Protein AF-I0WT04-F1 (afdb_monomer)

Nearest PDB structures (foldseek):
  7xfg-assembly1_A  TM=2.946E-01  e=5.480E+00  Homo sapiens

Solvent-accessible surface area (backbone atoms only — not comparable to full-atom values): 5171 Å² total; per-residue (Å²): 139,82,89,78,81,81,57,90,86,52,70,70,52,55,58,54,54,49,50,53,48,49,50,35,69,75,53,51,75,82,54,85,66,94,42,72,70,55,48,50,51,52,52,50,53,49,50,53,62,45,63,77,65,67,76,79,81,81,86,79,80,49,71,67,61,51,51,52,50,51,53,54,53,50,58,55,50,66,74,78,107

Radius of gyration: 18.28 Å; Cα contacts (8 Å, |Δi|>4): 18; chains: 1; bounding box: 39×35×44 Å

Mean predicted aligned error: 6.16 Å

Foldseek 3Di:
DDDDDQDPLNVVVVQVVVVVVCLCVPQNVPDDAPDPVSSVVSSVVVVVVCVVPPDDDDDDQDPVNSVVVVVVVVVVVVVVD

Organism: NCBI:txid1165867

pLDDT: mean 89.37, std 7.05, range [67.38, 98.38]

Secondary structure (DSSP, 8-state):
-------TT-TTHHHHHHHHHHHIIIIITT---SSHHHHHHHHHHHHHHHHHS--PPP----HHHHHHHHHHHHHHHHTT-

Structure (mmCIF, N/CA/C/O backbone):
data_AF-I0WT04-F1
#
_entry.id   AF-I0WT04-F1
#
loop_
_atom_site.group_PDB
_atom_site.id
_atom_site.type_symbol
_atom_site.label_atom_id
_atom_site.label_alt_id
_atom_site.label_comp_id
_atom_site.label_asym_id
_atom_site.label_entity_id
_atom_site.label_seq_id
_atom_site.pdbx_PDB_ins_code
_atom_site.Cartn_x
_atom_site.Cartn_y
_atom_site.Cartn_z
_atom_site.occupancy
_atom_site.B_iso_or_equiv
_atom_site.auth_seq_id
_atom_site.auth_comp_id
_atom_site.auth_asym_id
_atom_site.auth_atom_id
_atom_site.pdbx_PDB_model_num
ATOM 1 N N . PHE A 1 1 ? 19.587 7.387 9.588 1.00 76.81 1 PHE A N 1
ATOM 2 C CA . PHE A 1 1 ? 18.411 7.280 8.701 1.00 76.81 1 PHE A CA 1
ATOM 3 C C . PHE A 1 1 ? 18.772 7.938 7.378 1.00 76.81 1 PHE A C 1
ATOM 5 O O . PHE A 1 1 ? 19.177 9.093 7.405 1.00 76.81 1 PHE A O 1
ATOM 12 N N . HIS A 1 2 ? 18.717 7.210 6.260 1.00 77.81 2 HIS A N 1
ATOM 13 C CA . HIS A 1 2 ? 18.974 7.753 4.922 1.00 77.81 2 HIS A CA 1
ATOM 14 C C . HIS A 1 2 ? 17.667 7.731 4.134 1.00 77.81 2 HIS A C 1
ATOM 16 O O . HIS A 1 2 ? 17.072 6.670 3.957 1.00 77.81 2 HIS A O 1
ATOM 22 N N . LEU A 1 3 ? 17.203 8.902 3.699 1.00 82.62 3 LEU A N 1
ATOM 23 C CA . LEU A 1 3 ? 16.007 9.007 2.874 1.00 82.62 3 LEU A CA 1
ATOM 24 C C . LEU A 1 3 ? 16.371 8.644 1.431 1.00 82.62 3 LEU A C 1
ATOM 26 O O . LEU A 1 3 ? 17.154 9.345 0.791 1.00 82.62 3 LEU A O 1
ATOM 30 N N . HIS A 1 4 ? 15.801 7.558 0.918 1.00 78.25 4 HIS A N 1
ATOM 31 C CA . HIS A 1 4 ? 15.899 7.211 -0.496 1.00 78.25 4 HIS A CA 1
ATOM 32 C C . HIS A 1 4 ? 14.713 7.825 -1.238 1.00 78.25 4 HIS A C 1
ATOM 34 O O . HIS A 1 4 ? 13.561 7.536 -0.920 1.00 78.25 4 HIS A O 1
ATOM 40 N N . PHE A 1 5 ? 14.991 8.679 -2.222 1.00 75.56 5 PHE A N 1
ATOM 41 C CA . PHE A 1 5 ? 13.954 9.201 -3.106 1.00 75.56 5 PHE A CA 1
ATOM 42 C C . PHE A 1 5 ? 13.495 8.110 -4.065 1.00 75.56 5 PHE A C 1
ATOM 44 O O . PHE A 1 5 ? 14.317 7.438 -4.689 1.00 75.56 5 PHE A O 1
ATOM 51 N N . THR A 1 6 ? 12.182 7.955 -4.203 1.00 76.75 6 THR A N 1
ATOM 52 C CA . THR A 1 6 ? 11.584 7.038 -5.170 1.00 76.75 6 THR A CA 1
ATOM 53 C C . THR A 1 6 ? 11.832 7.584 -6.578 1.00 76.75 6 THR A C 1
ATOM 55 O O . THR A 1 6 ? 11.321 8.660 -6.898 1.00 76.75 6 THR A O 1
ATOM 58 N N . PRO A 1 7 ? 12.617 6.906 -7.433 1.00 73.81 7 PRO A N 1
ATOM 59 C CA . PRO A 1 7 ? 12.865 7.404 -8.777 1.00 73.81 7 PRO A CA 1
ATOM 60 C C . PRO A 1 7 ? 11.578 7.393 -9.609 1.00 73.81 7 PRO A C 1
ATOM 62 O O . PRO A 1 7 ? 10.718 6.517 -9.449 1.00 73.81 7 PRO A O 1
ATOM 65 N N . THR A 1 8 ? 11.464 8.339 -10.539 1.00 71.31 8 THR A N 1
ATOM 66 C CA . THR A 1 8 ? 10.391 8.355 -11.539 1.00 71.31 8 THR A CA 1
ATOM 67 C C . THR A 1 8 ? 10.396 7.038 -12.318 1.00 71.31 8 THR A C 1
ATOM 69 O O . THR A 1 8 ? 11.446 6.587 -12.771 1.00 71.31 8 THR A O 1
ATOM 72 N N . SER A 1 9 ? 9.222 6.425 -12.503 1.00 72.06 9 SER A 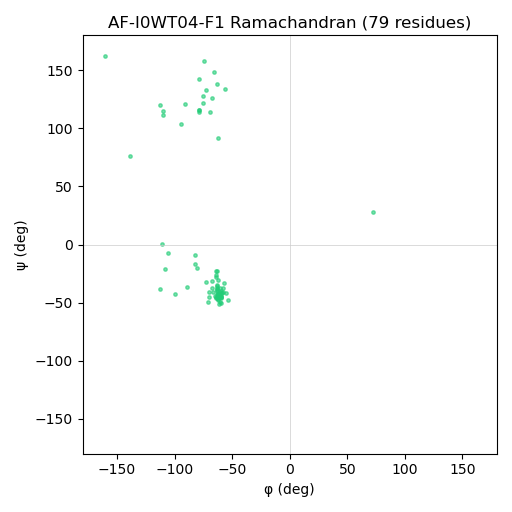N 1
ATOM 73 C CA . SER A 1 9 ? 9.054 5.085 -13.106 1.00 72.06 9 SER A CA 1
ATOM 74 C C . SER A 1 9 ? 9.494 3.899 -12.229 1.00 72.06 9 SER A C 1
ATOM 76 O O . SER A 1 9 ? 9.851 2.837 -12.745 1.00 72.06 9 SER A O 1
ATOM 78 N N . SER A 1 10 ? 9.428 4.046 -10.903 1.00 79.81 10 SER A N 1
ATOM 79 C CA . SER A 1 10 ? 9.623 2.957 -9.935 1.00 79.81 10 SER A CA 1
ATOM 80 C C . SER A 1 10 ? 8.580 1.851 -10.082 1.00 79.81 10 SER A C 1
ATOM 82 O O . SER A 1 10 ? 7.523 1.872 -9.461 1.00 79.81 10 SER A O 1
ATOM 84 N N . SER A 1 11 ? 8.895 0.843 -10.888 1.00 79.00 11 SER A N 1
ATOM 85 C CA . SER A 1 11 ? 7.982 -0.265 -11.175 1.00 79.00 11 SER A CA 1
ATOM 86 C C . SER A 1 11 ? 7.638 -1.116 -9.942 1.00 79.00 11 SER A C 1
ATOM 88 O O . SER A 1 11 ? 6.572 -1.725 -9.927 1.00 79.00 11 SER A O 1
ATOM 90 N N . TRP A 1 12 ? 8.478 -1.117 -8.898 1.00 80.56 12 TRP A N 1
ATOM 91 C CA . TRP A 1 12 ? 8.204 -1.774 -7.611 1.00 80.56 12 TRP A CA 1
ATOM 92 C C . TRP A 1 12 ? 7.010 -1.158 -6.866 1.00 80.56 12 TRP A C 1
ATOM 94 O O . TRP A 1 12 ? 6.298 -1.871 -6.158 1.00 80.56 12 TRP A O 1
ATOM 104 N N . LEU A 1 13 ? 6.735 0.135 -7.084 1.00 87.25 13 LEU A N 1
ATOM 105 C CA . LEU A 1 13 ? 5.604 0.830 -6.471 1.00 87.25 13 LEU A CA 1
ATOM 106 C C . LEU A 1 13 ? 4.263 0.243 -6.931 1.00 87.25 13 LEU A C 1
ATOM 108 O O . LEU A 1 13 ? 3.311 0.235 -6.160 1.00 87.25 13 LEU A O 1
ATOM 112 N N . ASN A 1 14 ? 4.212 -0.371 -8.120 1.00 85.38 14 ASN A N 1
ATOM 113 C CA . ASN A 1 14 ? 3.019 -1.071 -8.603 1.00 85.38 14 ASN A CA 1
ATOM 114 C C . ASN A 1 14 ? 2.558 -2.181 -7.638 1.00 85.38 14 ASN A C 1
ATOM 116 O O . ASN A 1 14 ? 1.361 -2.445 -7.533 1.00 85.38 14 ASN A O 1
ATOM 120 N N . LEU A 1 15 ? 3.486 -2.852 -6.940 1.00 88.06 15 LEU A N 1
ATOM 121 C CA . LEU A 1 15 ? 3.133 -3.874 -5.947 1.00 88.06 15 LEU A CA 1
ATOM 122 C C . LEU A 1 15 ? 2.485 -3.244 -4.710 1.00 88.06 15 LEU A C 1
ATOM 124 O O . LEU A 1 15 ? 1.485 -3.753 -4.210 1.00 88.06 15 LEU A O 1
ATOM 128 N N . VAL A 1 16 ? 3.016 -2.107 -4.262 1.00 89.56 16 VAL A N 1
ATOM 129 C CA . VAL A 1 16 ? 2.457 -1.329 -3.148 1.00 89.56 16 VAL A CA 1
ATOM 130 C C . VAL A 1 16 ? 1.066 -0.802 -3.509 1.00 89.56 16 VAL A C 1
ATOM 132 O O . VAL A 1 16 ? 0.123 -0.951 -2.737 1.00 89.56 16 VAL A O 1
ATOM 135 N N . GLU A 1 17 ? 0.899 -0.258 -4.715 1.00 91.19 17 GLU A N 1
ATOM 136 C CA . GLU A 1 17 ? -0.398 0.192 -5.232 1.00 91.19 17 GLU A CA 1
ATOM 137 C C . GLU A 1 17 ? -1.419 -0.950 -5.301 1.00 91.19 17 GLU A C 1
ATOM 139 O O . GLU A 1 17 ? -2.590 -0.771 -4.956 1.00 91.19 17 GLU A O 1
ATOM 144 N N . ARG A 1 18 ? -0.985 -2.148 -5.717 1.00 91.94 18 ARG A N 1
ATOM 145 C CA . ARG A 1 18 ? -1.836 -3.342 -5.723 1.00 91.94 18 ARG A CA 1
ATOM 146 C C . ARG A 1 18 ? -2.265 -3.731 -4.310 1.00 91.94 18 ARG A C 1
ATOM 148 O O . ARG A 1 18 ? -3.433 -4.051 -4.119 1.00 91.94 18 ARG A O 1
ATOM 155 N N . TRP A 1 19 ? -1.373 -3.634 -3.330 1.00 93.06 19 TRP A N 1
ATOM 156 C CA . TRP A 1 19 ? -1.720 -3.882 -1.933 1.00 93.06 19 TRP A CA 1
ATOM 157 C C . TRP A 1 19 ? -2.775 -2.900 -1.406 1.00 93.06 19 TRP A C 1
ATOM 159 O O . TRP A 1 19 ? -3.780 -3.330 -0.839 1.00 93.06 19 TRP A O 1
ATOM 169 N N . PHE A 1 20 ? -2.629 -1.600 -1.682 1.00 94.56 20 PHE A N 1
ATOM 170 C CA . PHE A 1 20 ? -3.638 -0.603 -1.300 1.00 94.56 20 PHE A CA 1
ATOM 171 C C . PHE A 1 20 ? -4.986 -0.823 -1.989 1.00 94.56 20 PHE A C 1
ATOM 173 O O . PHE A 1 20 ? -6.037 -0.593 -1.384 1.00 94.56 20 PHE A O 1
ATOM 180 N N . ARG A 1 21 ? -4.982 -1.298 -3.240 1.00 94.88 21 ARG A N 1
ATOM 181 C CA . ARG A 1 21 ? -6.209 -1.708 -3.930 1.00 94.88 21 ARG A CA 1
ATOM 182 C C . ARG A 1 21 ? -6.905 -2.845 -3.190 1.00 94.88 21 ARG A C 1
ATOM 184 O O . ARG A 1 21 ? -8.112 -2.765 -2.996 1.00 94.88 21 ARG A O 1
ATOM 191 N N . GLU A 1 22 ? -6.170 -3.865 -2.753 1.00 94.25 22 GLU A N 1
ATOM 192 C CA . GLU A 1 22 ? -6.765 -4.981 -2.012 1.00 94.25 22 GLU A CA 1
ATOM 193 C C . GLU A 1 22 ? -7.354 -4.547 -0.669 1.00 94.25 22 GLU A C 1
ATOM 195 O O . GLU A 1 22 ? -8.500 -4.896 -0.393 1.00 94.25 22 GLU A O 1
ATOM 200 N N . LEU A 1 23 ? -6.629 -3.739 0.114 1.00 95.38 23 LEU A N 1
ATOM 201 C CA . LEU A 1 23 ? -7.159 -3.127 1.339 1.00 95.38 23 LEU A CA 1
ATOM 202 C C . LEU A 1 23 ? -8.457 -2.366 1.041 1.00 95.38 23 LEU A C 1
ATOM 204 O O . LEU A 1 23 ? -9.471 -2.542 1.717 1.00 95.38 23 LEU A O 1
ATOM 208 N N . THR A 1 24 ? -8.441 -1.550 -0.015 1.00 96.38 24 THR A N 1
ATOM 209 C CA . THR A 1 24 ? -9.607 -0.760 -0.407 1.00 96.38 24 THR A CA 1
ATOM 210 C C . THR A 1 24 ? -10.786 -1.657 -0.757 1.00 96.38 24 THR A C 1
ATOM 212 O O . THR A 1 24 ? -11.874 -1.465 -0.231 1.00 96.38 24 THR A O 1
ATOM 215 N N . ASP A 1 25 ? -10.600 -2.643 -1.626 1.00 95.56 25 ASP A N 1
ATOM 216 C CA . ASP A 1 25 ? -11.702 -3.456 -2.136 1.00 95.56 25 ASP A CA 1
ATOM 217 C C . ASP A 1 25 ? -12.251 -4.436 -1.089 1.00 95.56 25 ASP A C 1
ATOM 219 O O . ASP A 1 25 ? -13.454 -4.711 -1.092 1.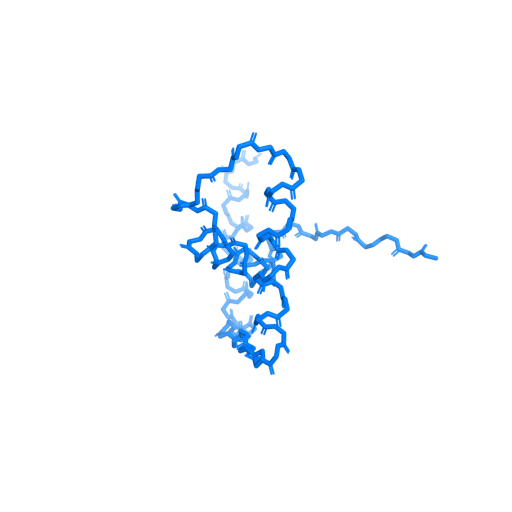00 95.56 25 ASP A O 1
ATOM 223 N N . LYS A 1 26 ? -11.398 -4.941 -0.188 1.00 92.50 26 LYS A N 1
ATOM 224 C CA . LYS A 1 26 ? -11.768 -5.944 0.821 1.00 92.50 26 LYS A CA 1
ATOM 225 C C . LYS A 1 26 ? -12.275 -5.338 2.128 1.00 92.50 26 LYS A C 1
ATOM 227 O O . LYS A 1 26 ? -13.189 -5.910 2.708 1.00 92.50 26 LYS A O 1
ATOM 232 N N . ALA A 1 27 ? -11.719 -4.210 2.575 1.00 94.06 27 ALA A N 1
ATOM 233 C CA . ALA A 1 27 ? -12.052 -3.623 3.875 1.00 94.06 27 ALA A CA 1
ATOM 234 C C . ALA A 1 27 ? -12.788 -2.279 3.770 1.00 94.06 27 ALA A C 1
ATOM 236 O O . ALA A 1 27 ? -13.708 -2.022 4.540 1.00 94.06 27 ALA A O 1
ATOM 237 N N . LEU A 1 28 ? -12.426 -1.413 2.814 1.00 95.88 28 LEU A N 1
ATOM 238 C CA . LEU A 1 28 ? -12.855 -0.005 2.858 1.00 95.88 28 LEU A CA 1
ATOM 239 C C . LEU A 1 28 ? -14.052 0.324 1.959 1.00 95.88 28 LEU A C 1
ATOM 241 O O . LEU A 1 28 ? -14.962 1.033 2.374 1.00 95.88 28 LEU A O 1
ATOM 245 N N . ARG A 1 29 ? -14.092 -0.191 0.726 1.00 95.38 29 ARG A N 1
ATOM 246 C CA . ARG A 1 29 ? -15.047 0.212 -0.324 1.00 95.38 29 ARG A CA 1
ATOM 247 C C . ARG A 1 29 ? -16.502 -0.075 0.043 1.00 95.38 29 ARG A C 1
ATOM 249 O O . ARG A 1 29 ? -17.394 0.618 -0.435 1.00 95.38 29 ARG A O 1
ATOM 256 N N . ARG A 1 30 ? -16.743 -1.122 0.833 1.00 90.25 30 ARG A N 1
ATOM 257 C CA . ARG A 1 30 ? -18.083 -1.553 1.265 1.00 90.25 30 ARG A CA 1
ATOM 258 C C . ARG A 1 30 ? -18.332 -1.320 2.758 1.00 90.25 30 ARG A C 1
ATOM 260 O O . ARG A 1 30 ? -19.406 -1.664 3.239 1.00 90.25 30 ARG A O 1
ATOM 267 N N . GLY A 1 31 ? -17.354 -0.769 3.476 1.00 90.44 31 GLY A N 1
ATOM 268 C CA . GLY A 1 31 ? -17.472 -0.493 4.902 1.00 90.44 31 GLY A CA 1
ATOM 269 C C . GLY A 1 31 ? -18.283 0.773 5.166 1.00 90.44 31 GLY A C 1
ATOM 270 O O . GLY A 1 31 ? -18.184 1.756 4.431 1.00 90.44 31 GLY A O 1
ATOM 271 N N . VAL A 1 32 ? -19.085 0.752 6.230 1.00 94.12 32 VAL A N 1
ATOM 272 C CA . VAL A 1 32 ? -19.760 1.939 6.767 1.00 94.12 32 VAL A CA 1
ATOM 273 C C . VAL A 1 32 ? -19.112 2.264 8.105 1.00 94.12 32 VAL A C 1
ATOM 275 O O . VAL A 1 32 ? -19.257 1.520 9.072 1.00 94.12 32 VAL A O 1
ATOM 278 N N . PHE A 1 33 ? -18.391 3.382 8.159 1.00 96.69 33 PHE A N 1
ATOM 279 C CA . PHE A 1 33 ? -17.617 3.775 9.333 1.00 96.69 33 PHE A CA 1
ATOM 280 C C . PHE A 1 33 ? -18.256 4.989 10.003 1.00 96.69 33 PHE A C 1
ATOM 282 O O . PHE A 1 33 ? -18.316 6.076 9.436 1.00 96.69 33 PHE A O 1
ATOM 289 N N . HIS A 1 34 ? -18.737 4.803 11.228 1.00 96.62 34 HIS A N 1
ATOM 290 C CA . HIS A 1 34 ? -19.400 5.854 12.008 1.00 96.62 34 HIS A CA 1
ATOM 291 C C . HIS A 1 34 ? -18.428 6.791 12.741 1.00 96.62 34 HIS A C 1
ATOM 293 O O . HIS A 1 34 ? -18.852 7.792 13.313 1.00 96.62 34 HIS A O 1
ATOM 299 N N . SER A 1 35 ? -17.133 6.467 12.758 1.00 97.81 35 SER A N 1
ATOM 300 C CA . SER A 1 35 ? -16.100 7.268 13.411 1.00 97.81 35 SER A CA 1
ATOM 301 C C . SER A 1 35 ? -14.709 6.922 12.872 1.00 97.81 35 SER A C 1
ATOM 303 O O . SER A 1 35 ? -14.501 5.858 12.285 1.00 97.81 35 SER A O 1
ATOM 305 N N . VAL A 1 36 ? -13.740 7.814 13.099 1.00 97.81 36 VAL A N 1
ATOM 306 C CA . VAL A 1 36 ? -12.329 7.559 12.760 1.00 97.81 36 VAL A CA 1
ATOM 307 C C . VAL A 1 36 ? -11.767 6.346 13.519 1.00 97.81 36 VAL A C 1
ATOM 309 O O . VAL A 1 36 ? -11.155 5.506 12.866 1.00 97.81 36 VAL A O 1
ATOM 312 N N . PRO A 1 37 ? -12.009 6.166 14.837 1.00 98.38 37 PRO A N 1
ATOM 313 C CA . PRO A 1 37 ? -11.586 4.950 15.534 1.00 98.38 37 PRO A CA 1
ATOM 314 C C . PRO A 1 37 ? -12.152 3.660 14.933 1.00 98.38 37 PRO A C 1
ATOM 316 O O . PRO A 1 37 ? -11.434 2.671 14.853 1.00 98.38 37 PRO A O 1
ATOM 319 N N . HIS A 1 38 ? -13.407 3.669 14.468 1.00 97.25 38 HIS A N 1
ATOM 320 C CA . HIS A 1 38 ? -13.990 2.501 13.804 1.00 97.25 38 HIS A CA 1
ATOM 321 C C . HIS A 1 38 ? -13.258 2.187 12.490 1.00 97.25 38 HIS A C 1
ATOM 323 O O . HIS A 1 38 ? -12.903 1.039 12.252 1.00 97.25 38 HIS A O 1
ATOM 329 N N . LEU A 1 39 ? -12.957 3.200 11.672 1.00 97.25 39 LEU A N 1
ATOM 330 C CA . LEU A 1 39 ? -12.156 3.011 10.458 1.00 97.25 39 LEU A CA 1
ATOM 331 C C . LEU A 1 39 ? -10.761 2.441 10.764 1.00 97.25 39 LEU A C 1
ATOM 333 O O . LEU A 1 39 ? -10.311 1.537 10.064 1.00 97.25 39 LEU A O 1
ATOM 337 N N . ILE A 1 40 ? -10.084 2.959 11.795 1.00 98.00 40 ILE A N 1
ATOM 338 C CA . ILE A 1 40 ? -8.762 2.468 12.214 1.00 98.00 40 ILE A CA 1
ATOM 339 C C . ILE A 1 40 ? -8.846 0.990 12.600 1.00 98.00 40 ILE A C 1
ATOM 341 O O . ILE A 1 40 ? -8.101 0.191 12.043 1.00 98.00 40 ILE A O 1
ATOM 345 N N . ALA A 1 41 ? -9.803 0.621 13.456 1.00 96.94 41 ALA A N 1
ATOM 346 C CA . ALA A 1 41 ? -9.987 -0.760 13.891 1.00 96.94 41 ALA A CA 1
ATOM 347 C C . ALA A 1 41 ? -10.235 -1.717 12.711 1.00 96.94 41 ALA A C 1
ATOM 349 O O . ALA A 1 41 ? -9.656 -2.795 12.661 1.00 96.94 41 ALA A O 1
ATOM 350 N N . SER A 1 42 ? -11.034 -1.313 11.716 1.00 96.31 42 SER A N 1
ATOM 351 C CA . SER A 1 42 ? -11.256 -2.134 10.516 1.00 96.31 42 SER A CA 1
ATOM 352 C C . SER A 1 42 ? -10.011 -2.281 9.634 1.00 96.31 42 SER A C 1
ATOM 354 O O . SER A 1 42 ? -9.845 -3.305 8.973 1.00 96.31 42 SER A O 1
ATOM 356 N N . ILE A 1 43 ? -9.134 -1.271 9.592 1.00 97.31 43 ILE A N 1
ATOM 357 C CA . ILE A 1 43 ? -7.841 -1.381 8.901 1.00 97.31 43 ILE A CA 1
ATOM 358 C C . ILE A 1 43 ? -6.919 -2.332 9.668 1.00 97.31 43 ILE A C 1
ATOM 360 O O . ILE A 1 43 ? -6.300 -3.185 9.041 1.00 97.31 43 ILE A O 1
ATOM 364 N N . GLU A 1 44 ? -6.839 -2.212 10.993 1.00 97.69 44 GLU A N 1
ATOM 365 C CA . GLU A 1 44 ? -6.034 -3.094 11.850 1.00 97.69 44 GLU A CA 1
ATOM 366 C C . GLU A 1 44 ? -6.484 -4.556 11.733 1.00 97.69 44 GLU A C 1
ATOM 368 O O . GLU A 1 44 ? -5.659 -5.424 11.466 1.00 97.69 44 GLU A O 1
ATOM 373 N N . GLU A 1 45 ? -7.790 -4.822 11.784 1.00 96.12 45 GLU A N 1
ATOM 374 C CA . GLU A 1 45 ? -8.350 -6.165 11.588 1.00 96.12 45 GLU A CA 1
ATOM 375 C C . GLU A 1 45 ? -7.992 -6.744 10.209 1.00 96.12 45 GLU A C 1
ATOM 377 O O . GLU A 1 45 ? -7.606 -7.909 10.089 1.00 96.12 45 GLU A O 1
ATOM 382 N N . TYR A 1 46 ? -8.060 -5.923 9.153 1.00 95.31 46 TYR A N 1
ATOM 383 C CA . TYR A 1 46 ? -7.608 -6.341 7.827 1.00 95.31 46 TYR A CA 1
ATOM 384 C C . TYR A 1 46 ? -6.111 -6.671 7.809 1.00 95.31 46 TYR A C 1
ATOM 386 O O . TYR A 1 46 ? -5.714 -7.647 7.171 1.00 95.31 46 TYR A O 1
ATOM 394 N N . LEU A 1 47 ? -5.277 -5.861 8.471 1.00 95.88 47 LEU A N 1
ATOM 395 C CA . LEU A 1 47 ? -3.835 -6.090 8.551 1.00 95.88 47 LEU A CA 1
ATOM 396 C C . LEU A 1 47 ? -3.524 -7.402 9.268 1.00 95.88 47 LEU A C 1
ATOM 398 O O . LEU A 1 47 ? -2.739 -8.189 8.742 1.00 95.88 47 LEU A O 1
ATOM 402 N N . ASP A 1 48 ? -4.155 -7.655 10.410 1.00 96.69 48 ASP A N 1
ATOM 403 C CA . ASP A 1 48 ? -3.958 -8.876 11.191 1.00 96.69 48 ASP A CA 1
ATOM 4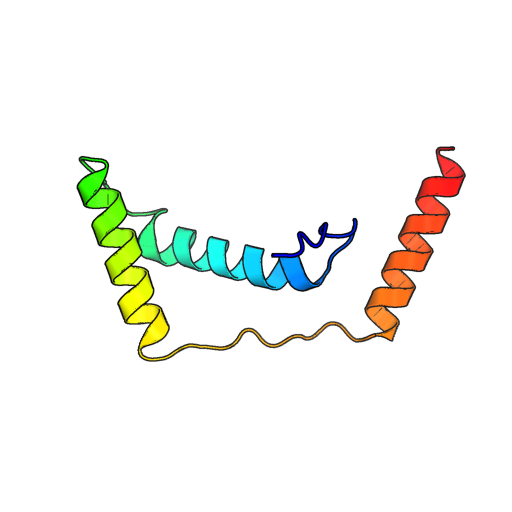04 C C . ASP A 1 48 ? -4.339 -10.114 10.372 1.00 96.69 48 ASP A C 1
ATOM 406 O O . ASP A 1 48 ? -3.522 -11.021 10.196 1.00 96.69 48 ASP A O 1
ATOM 410 N N . ALA A 1 49 ? -5.526 -10.106 9.757 1.00 94.31 49 ALA A N 1
ATOM 411 C CA . ALA A 1 49 ? -5.986 -11.201 8.905 1.00 94.31 49 ALA A CA 1
ATOM 412 C C . ALA A 1 49 ? -5.105 -11.399 7.656 1.00 94.31 49 ALA A C 1
ATOM 414 O O . ALA A 1 49 ? -4.844 -12.527 7.234 1.00 94.31 49 ALA A O 1
ATOM 415 N N . HIS A 1 50 ? -4.628 -10.313 7.039 1.00 93.00 50 HIS A N 1
ATOM 416 C CA . HIS A 1 50 ? -3.727 -10.389 5.888 1.00 93.00 50 HIS A CA 1
ATOM 417 C C . HIS A 1 50 ? -2.352 -10.954 6.272 1.00 93.00 50 HIS A C 1
ATOM 419 O O . HIS A 1 50 ? -1.760 -11.706 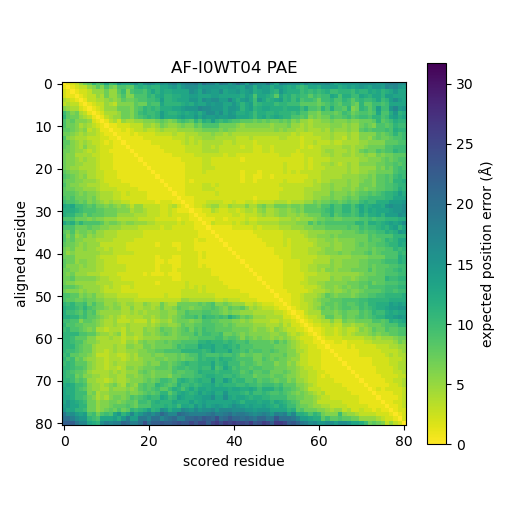5.496 1.00 93.00 50 HIS A O 1
ATOM 425 N N . ASN A 1 51 ? -1.847 -10.604 7.456 1.00 93.19 51 ASN A N 1
ATOM 426 C CA . ASN A 1 51 ? -0.532 -11.014 7.943 1.00 93.19 51 ASN A CA 1
ATOM 427 C C . ASN A 1 51 ? -0.509 -12.435 8.523 1.00 93.19 51 ASN A C 1
ATOM 429 O O . ASN A 1 51 ? 0.566 -13.029 8.573 1.00 93.19 51 ASN A O 1
ATOM 433 N N . GLU A 1 52 ? -1.651 -13.002 8.921 1.00 95.94 52 GLU A N 1
ATOM 434 C CA . GLU A 1 52 ? -1.749 -14.401 9.368 1.00 95.94 52 GLU A CA 1
ATOM 435 C C . GLU A 1 52 ? -1.385 -15.391 8.246 1.00 95.94 52 GLU A C 1
ATOM 437 O O . GLU A 1 52 ? -0.722 -16.403 8.475 1.00 95.94 52 GLU A O 1
ATOM 442 N N . SER A 1 53 ? -1.767 -15.082 7.003 1.00 90.69 53 SER A N 1
ATOM 443 C CA . SER A 1 53 ? -1.406 -15.870 5.819 1.00 90.69 53 SER A CA 1
ATOM 444 C C . SER A 1 53 ? -1.049 -14.946 4.651 1.00 90.69 53 SER A C 1
ATOM 446 O O . SER A 1 53 ? -1.853 -14.749 3.727 1.00 90.69 53 SER A O 1
ATOM 448 N N . PRO A 1 54 ? 0.158 -14.350 4.675 1.00 87.62 54 PRO A N 1
ATOM 449 C CA . PRO A 1 54 ? 0.534 -13.348 3.699 1.00 87.62 54 PRO A CA 1
ATOM 450 C C . PRO A 1 54 ? 0.651 -14.002 2.326 1.00 87.62 54 PRO A C 1
ATOM 452 O O . PRO A 1 54 ? 1.380 -14.977 2.132 1.00 87.62 54 PRO A O 1
ATOM 455 N N . ARG A 1 55 ? -0.063 -13.445 1.347 1.00 86.38 55 ARG A N 1
ATOM 456 C CA . ARG A 1 55 ? 0.086 -13.834 -0.056 1.00 86.38 55 ARG A CA 1
ATOM 457 C C . ARG A 1 55 ? 1.078 -12.884 -0.715 1.00 86.38 55 ARG A C 1
ATOM 459 O O . ARG A 1 55 ? 0.707 -11.740 -0.983 1.00 86.38 55 ARG A O 1
ATOM 466 N N . PRO A 1 56 ? 2.327 -13.312 -0.962 1.00 85.44 56 PRO A N 1
ATOM 467 C CA . PRO A 1 56 ? 3.306 -12.440 -1.586 1.00 85.44 56 PRO A CA 1
ATOM 468 C C . PRO A 1 56 ? 2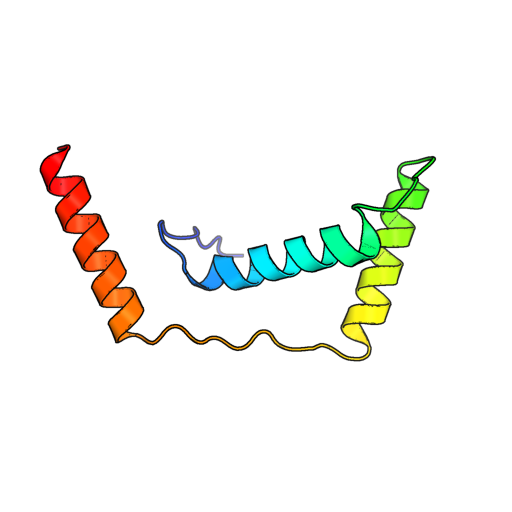.843 -12.070 -2.995 1.00 85.44 56 PRO A C 1
ATOM 470 O O . PRO A 1 56 ? 2.354 -12.913 -3.750 1.00 85.44 56 PRO A O 1
ATOM 473 N N . TYR A 1 57 ? 3.008 -10.802 -3.364 1.00 86.50 57 TYR A N 1
ATOM 474 C CA . TYR A 1 57 ? 2.815 -10.407 -4.750 1.00 86.50 57 TYR A CA 1
ATOM 475 C C . TYR A 1 57 ? 4.009 -10.859 -5.575 1.00 86.50 57 TYR A C 1
ATOM 477 O O . TYR A 1 57 ? 5.143 -10.451 -5.327 1.00 86.50 57 TYR A O 1
ATOM 485 N N . GLU A 1 58 ? 3.738 -11.670 -6.589 1.00 84.31 58 GLU A N 1
ATOM 486 C CA . GLU A 1 58 ? 4.770 -12.097 -7.517 1.00 84.31 58 GLU A CA 1
ATOM 487 C C . GLU A 1 58 ? 5.136 -10.971 -8.481 1.00 84.31 58 GLU A C 1
ATOM 489 O O . GLU A 1 58 ? 4.294 -10.365 -9.154 1.00 84.31 58 GLU A O 1
ATOM 494 N N . TRP A 1 59 ? 6.434 -10.702 -8.546 1.00 84.44 59 TRP A N 1
ATOM 495 C CA . TRP A 1 59 ? 7.013 -9.786 -9.505 1.00 84.44 59 TRP A CA 1
ATOM 496 C C . TRP A 1 59 ? 7.145 -10.464 -10.868 1.00 84.44 59 TRP A C 1
ATOM 498 O O . TRP A 1 59 ? 7.933 -11.391 -11.033 1.00 84.44 59 TRP A O 1
ATOM 508 N N . THR A 1 60 ? 6.401 -9.981 -11.862 1.00 85.25 60 THR A N 1
ATOM 509 C CA . THR A 1 60 ?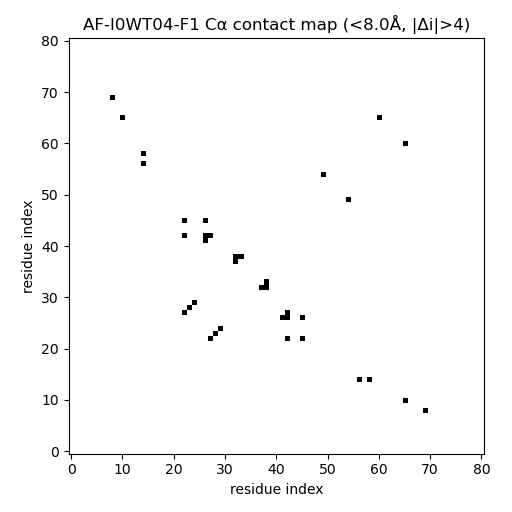 6.385 -10.573 -13.213 1.00 85.25 60 THR A CA 1
ATOM 510 C C . THR A 1 60 ? 7.139 -9.748 -14.255 1.00 85.25 60 THR A C 1
ATOM 512 O O . THR A 1 60 ? 7.309 -10.188 -15.391 1.00 85.25 60 THR A O 1
ATOM 515 N N . ALA A 1 61 ? 7.593 -8.540 -13.909 1.00 85.81 61 ALA A N 1
ATOM 516 C CA . ALA A 1 61 ? 8.289 -7.672 -14.851 1.00 85.81 61 ALA A CA 1
ATOM 517 C C . ALA A 1 61 ? 9.751 -8.108 -15.019 1.00 85.81 61 ALA A C 1
ATOM 519 O O . ALA A 1 61 ? 10.556 -8.008 -14.098 1.00 85.81 61 ALA A O 1
ATOM 520 N N . THR A 1 62 ? 10.134 -8.546 -16.215 1.00 89.00 62 THR A N 1
ATOM 521 C CA . THR A 1 62 ? 11.541 -8.876 -16.481 1.00 89.00 62 THR A CA 1
ATOM 522 C C . THR A 1 62 ? 12.387 -7.609 -16.613 1.00 89.00 62 THR A C 1
ATOM 524 O O . THR A 1 62 ? 11.862 -6.538 -16.948 1.00 89.00 62 THR A O 1
ATOM 527 N N . ALA A 1 63 ? 13.699 -7.723 -16.398 1.00 87.00 63 ALA A N 1
ATOM 528 C CA . ALA A 1 63 ? 14.635 -6.612 -16.571 1.00 87.00 63 ALA A CA 1
ATOM 529 C C . ALA A 1 63 ? 14.536 -5.999 -17.979 1.00 87.00 63 ALA A C 1
ATOM 531 O O . ALA A 1 63 ? 14.471 -4.779 -18.129 1.00 87.00 63 ALA A O 1
ATOM 532 N N . GLU A 1 64 ? 14.413 -6.835 -19.008 1.00 91.56 64 GLU A N 1
ATOM 533 C CA . GLU A 1 64 ? 14.274 -6.430 -20.409 1.00 91.56 64 GLU A CA 1
ATOM 534 C C . GLU A 1 64 ? 12.997 -5.613 -20.617 1.00 91.56 64 GLU A C 1
ATOM 536 O O . GLU A 1 64 ? 13.018 -4.567 -21.267 1.00 91.56 64 GLU A O 1
ATOM 541 N N . SER A 1 65 ? 11.883 -6.044 -20.014 1.00 89.00 65 SER A N 1
ATOM 542 C CA . SER A 1 65 ? 10.607 -5.327 -20.100 1.00 89.00 65 SER A CA 1
ATOM 543 C C . SER A 1 65 ? 10.678 -3.935 -19.458 1.00 89.00 65 SER A C 1
ATOM 545 O O . SER A 1 65 ? 10.074 -2.980 -19.963 1.00 89.00 65 SER A O 1
ATOM 547 N N . ILE A 1 66 ? 11.445 -3.805 -18.371 1.00 86.31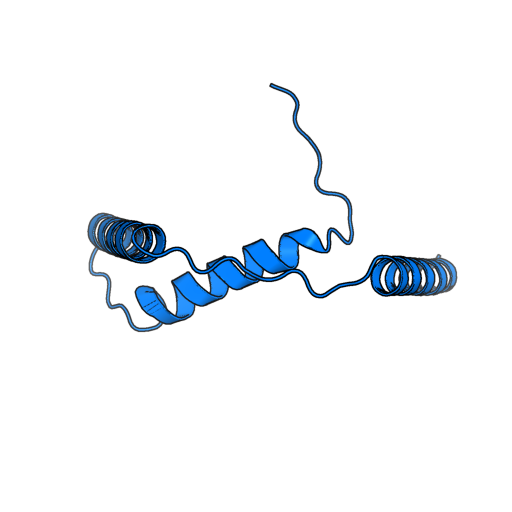 66 ILE A N 1
ATOM 548 C CA . ILE A 1 66 ? 11.666 -2.548 -17.650 1.00 86.31 66 ILE A CA 1
ATOM 549 C C . ILE A 1 66 ? 12.545 -1.625 -18.489 1.00 86.31 66 ILE A C 1
ATOM 551 O O . ILE A 1 66 ? 12.162 -0.482 -18.734 1.00 86.31 66 ILE A O 1
ATOM 555 N N . LEU A 1 67 ? 13.672 -2.123 -19.000 1.00 89.00 67 LEU A N 1
ATOM 556 C CA . LEU A 1 67 ? 14.580 -1.350 -19.850 1.00 89.00 67 LEU A CA 1
ATOM 557 C C . LEU A 1 67 ? 13.880 -0.872 -21.128 1.00 89.00 67 LEU A C 1
ATOM 559 O O . LEU A 1 67 ? 14.002 0.294 -21.501 1.00 89.00 67 LEU A O 1
ATOM 563 N N . ALA A 1 68 ? 13.060 -1.722 -21.750 1.00 90.56 68 ALA A N 1
ATOM 564 C CA . ALA A 1 68 ? 12.262 -1.342 -22.910 1.00 90.56 68 ALA A CA 1
ATOM 565 C C . ALA A 1 68 ? 11.240 -0.237 -22.582 1.00 90.56 68 ALA A C 1
ATOM 567 O O . ALA A 1 68 ? 11.027 0.665 -23.394 1.00 90.56 68 ALA A O 1
ATOM 568 N N . LYS A 1 69 ? 10.603 -0.276 -21.400 1.00 87.19 69 LYS A N 1
ATOM 569 C CA . LYS A 1 69 ? 9.716 0.806 -20.931 1.00 87.19 69 LYS A CA 1
ATOM 570 C C . LYS A 1 69 ? 10.483 2.115 -20.738 1.00 87.19 69 LYS A C 1
ATOM 572 O O . LYS A 1 69 ? 10.019 3.145 -21.221 1.00 87.19 69 LYS A O 1
ATOM 577 N N . VAL A 1 70 ? 11.647 2.068 -20.091 1.00 88.31 70 VAL A N 1
ATOM 578 C CA . VAL A 1 70 ? 12.505 3.244 -19.869 1.00 88.31 70 VAL A CA 1
ATOM 579 C C . VAL A 1 70 ? 12.938 3.863 -21.200 1.00 88.31 70 VAL A C 1
ATOM 581 O O . VAL A 1 70 ? 12.806 5.072 -21.380 1.00 88.31 70 VAL A O 1
ATOM 584 N N . ALA A 1 71 ? 13.367 3.045 -22.165 1.00 90.25 71 ALA A N 1
ATOM 585 C CA . ALA A 1 71 ? 13.758 3.512 -23.494 1.00 90.25 71 ALA A CA 1
ATOM 586 C C . ALA A 1 71 ? 12.608 4.233 -24.220 1.00 90.25 71 ALA A C 1
ATOM 588 O O . ALA A 1 71 ? 12.803 5.323 -24.755 1.00 90.25 71 ALA A O 1
ATOM 589 N N . ARG A 1 72 ? 11.387 3.676 -24.183 1.00 89.69 72 ARG A N 1
ATOM 590 C CA . ARG A 1 72 ? 10.200 4.345 -24.747 1.00 89.69 72 ARG A CA 1
ATOM 591 C C . ARG A 1 72 ? 9.893 5.669 -24.052 1.00 89.69 72 ARG A C 1
ATOM 593 O O . ARG A 1 72 ? 9.584 6.643 -24.732 1.00 89.69 72 ARG A O 1
ATOM 600 N N . GLY A 1 73 ? 9.992 5.707 -22.721 1.00 88.12 73 GLY A N 1
ATOM 601 C CA . GLY A 1 73 ? 9.795 6.929 -21.940 1.00 88.12 73 GLY A CA 1
ATOM 602 C C . GLY A 1 73 ? 10.775 8.033 -22.339 1.00 88.12 73 GLY A C 1
ATOM 603 O O . GLY A 1 73 ? 10.367 9.175 -22.529 1.00 88.12 73 GLY A O 1
ATOM 604 N N . ARG A 1 74 ? 12.045 7.677 -22.564 1.00 88.81 74 ARG A N 1
ATOM 605 C CA . ARG A 1 74 ? 13.073 8.612 -23.037 1.00 88.81 74 ARG A CA 1
ATOM 606 C C . ARG A 1 74 ? 12.756 9.183 -24.421 1.00 88.81 74 ARG A C 1
ATOM 608 O O . ARG A 1 74 ? 12.782 10.396 -24.583 1.00 88.81 74 ARG A O 1
ATOM 615 N N . VAL A 1 75 ? 12.392 8.336 -25.386 1.00 91.94 75 VAL A N 1
ATOM 616 C CA . VAL A 1 75 ? 12.024 8.785 -26.745 1.00 91.94 75 VAL A CA 1
ATOM 617 C C . VAL A 1 75 ? 10.815 9.726 -26.721 1.00 91.94 75 VAL A C 1
ATOM 619 O O . VAL A 1 75 ? 10.751 10.673 -27.498 1.00 91.94 75 VAL A O 1
ATOM 622 N N . ALA A 1 76 ? 9.835 9.473 -25.848 1.00 88.62 76 ALA A N 1
ATOM 623 C CA . ALA A 1 76 ? 8.682 10.358 -25.698 1.00 88.62 76 ALA A CA 1
ATOM 624 C C . ALA A 1 76 ? 9.076 11.725 -25.115 1.00 88.62 76 ALA A C 1
ATOM 626 O O . ALA A 1 76 ? 8.589 12.744 -25.596 1.00 88.62 76 ALA A O 1
ATOM 627 N N . LEU A 1 77 ? 9.976 11.748 -24.127 1.00 89.44 77 LEU A N 1
ATOM 628 C CA . LEU A 1 77 ? 10.482 12.982 -23.524 1.00 89.44 77 LEU A CA 1
ATOM 629 C C . LEU A 1 77 ? 11.241 13.846 -24.543 1.00 89.44 77 LEU A C 1
ATOM 631 O O . LEU A 1 77 ? 11.009 15.047 -24.614 1.00 89.44 77 LEU A O 1
ATOM 635 N N . GLU A 1 78 ? 12.083 13.229 -25.376 1.00 91.88 78 GLU A N 1
ATOM 636 C CA . GLU A 1 78 ? 12.856 13.915 -26.425 1.00 91.88 78 GLU A CA 1
ATOM 637 C C . GLU A 1 78 ? 11.977 14.565 -27.508 1.00 91.88 78 GLU A C 1
ATOM 639 O O . GLU A 1 78 ? 12.419 15.496 -28.165 1.00 91.88 78 GLU A O 1
ATOM 644 N N . LYS A 1 79 ? 10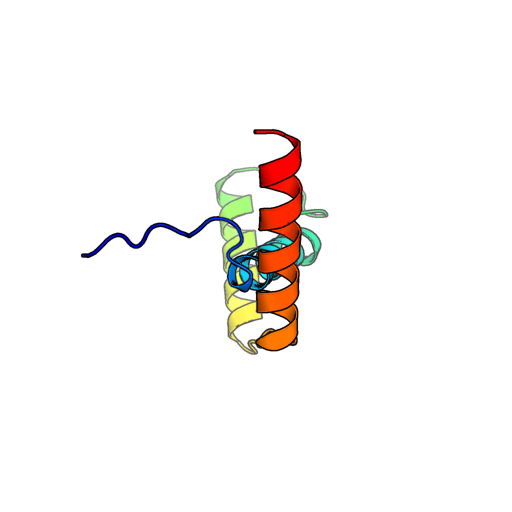.733 14.106 -27.703 1.00 87.50 79 LYS A N 1
ATOM 645 C CA . LYS A 1 79 ? 9.790 14.707 -28.668 1.00 87.50 79 LYS A CA 1
ATOM 646 C C . LYS A 1 79 ? 9.048 15.934 -28.136 1.00 87.50 79 LYS A C 1
ATOM 648 O O . LYS A 1 79 ? 8.395 16.617 -28.920 1.00 87.50 79 LYS A O 1
ATOM 653 N N . ILE A 1 80 ? 9.045 16.129 -26.819 1.00 87.94 80 ILE A N 1
ATOM 654 C CA . ILE A 1 80 ? 8.294 17.193 -26.133 1.00 87.94 80 ILE A CA 1
ATOM 655 C C . ILE A 1 80 ? 9.252 18.272 -25.596 1.00 87.94 80 ILE A C 1
ATOM 657 O O . ILE A 1 80 ? 8.818 19.396 -25.346 1.00 87.94 80 ILE A O 1
ATOM 661 N N . SER 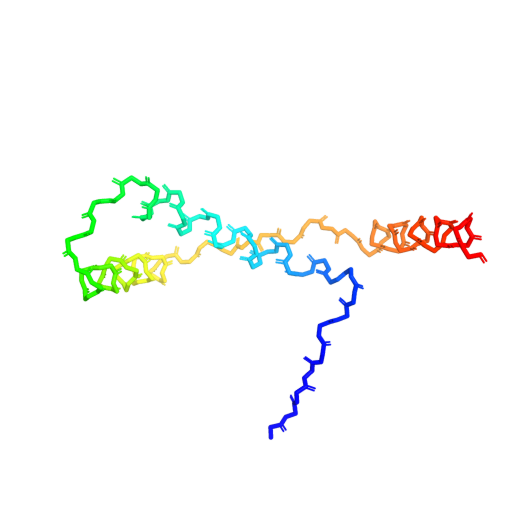A 1 81 ? 10.533 17.928 -25.418 1.00 67.38 81 SER A N 1
ATOM 662 C CA . SER A 1 81 ? 11.629 18.875 -25.175 1.00 67.38 81 SER A CA 1
ATOM 663 C C . SER A 1 81 ? 12.044 19.613 -26.442 1.00 67.38 81 SER A C 1
ATOM 665 O O . SER A 1 81 ? 12.652 20.690 -26.255 1.00 67.38 81 SER A O 1
#

Sequence (81 aa):
FHLHFTPTSSSWLNLVERWFRELTDKALRRGVFHSVPHLIASIEEYLDAHNESPRPYEWTATAESILAKVARGRVALEKIS